Protein AF-A0A5J4PR31-F1 (afdb_monomer)

Secondary structure (DSSP, 8-state):
---PPPP-----TTSHHHHHS-HHHHT---TT-PPPBTTBTT--

Structure (mmCIF, N/CA/C/O backbone):
data_AF-A0A5J4PR31-F1
#
_entry.id   AF-A0A5J4PR31-F1
#
loop_
_atom_site.group_PDB
_atom_site.id
_atom_site.type_symbol
_atom_site.label_atom_id
_atom_site.label_alt_id
_atom_site.label_comp_id
_atom_site.label_asym_id
_atom_site.label_entity_id
_atom_site.label_seq_id
_atom_site.pdbx_PDB_ins_code
_atom_site.Cartn_x
_atom_site.Cartn_y
_atom_site.Cartn_z
_atom_site.occupancy
_atom_site.B_iso_or_equiv
_atom_site.auth_seq_id
_atom_site.auth_comp_id
_atom_site.auth_asym_id
_atom_site.auth_atom_id
_atom_site.pdbx_PDB_model_num
ATOM 1 N N . ALA A 1 1 ? 26.468 -4.728 3.383 1.00 65.31 1 ALA A N 1
ATOM 2 C CA . ALA A 1 1 ? 25.396 -3.921 2.762 1.00 65.31 1 ALA A CA 1
ATO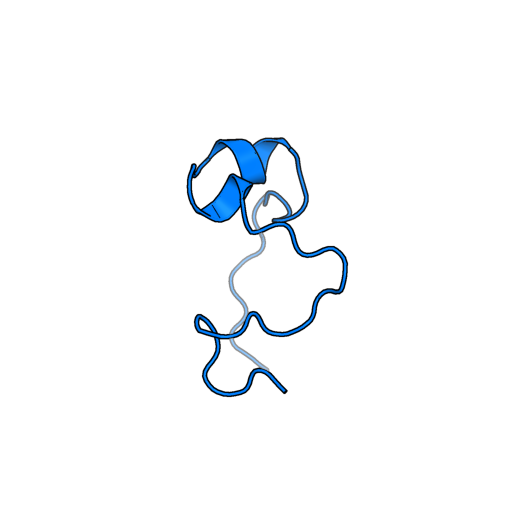M 3 C C . ALA A 1 1 ? 24.143 -4.783 2.632 1.00 65.31 1 ALA A C 1
ATOM 5 O O . ALA A 1 1 ? 24.283 -5.962 2.322 1.00 65.31 1 ALA A O 1
ATOM 6 N N . ALA A 1 2 ? 22.957 -4.241 2.919 1.00 70.62 2 ALA A N 1
ATOM 7 C CA . ALA A 1 2 ? 21.69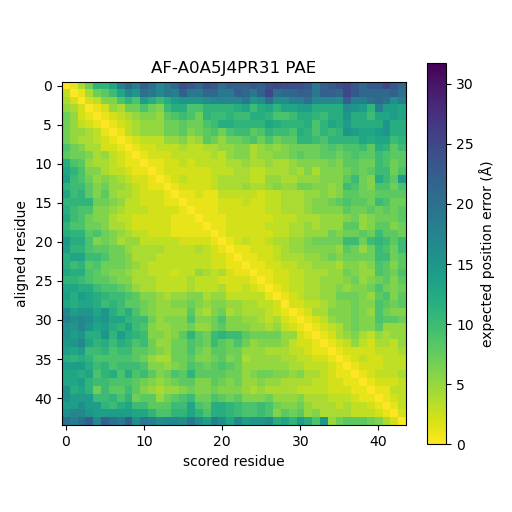6 -4.979 2.809 1.00 70.62 2 ALA A CA 1
ATOM 8 C C . ALA A 1 2 ? 21.392 -5.316 1.338 1.00 70.62 2 ALA A C 1
ATOM 10 O O . ALA A 1 2 ? 21.572 -4.468 0.462 1.00 70.62 2 ALA A O 1
ATOM 11 N N . LYS A 1 3 ? 20.945 -6.550 1.062 1.00 80.19 3 LYS A N 1
ATOM 12 C CA . LYS A 1 3 ? 20.493 -6.965 -0.274 1.00 80.19 3 LYS A CA 1
ATOM 13 C C . LYS A 1 3 ? 19.215 -6.194 -0.607 1.00 80.19 3 LYS A C 1
ATOM 15 O O . LYS A 1 3 ? 18.138 -6.571 -0.161 1.00 80.19 3 LYS A O 1
ATOM 20 N N . SER A 1 4 ? 19.356 -5.092 -1.331 1.00 82.44 4 SER A N 1
ATOM 21 C CA . SER A 1 4 ? 18.224 -4.276 -1.767 1.00 82.44 4 SER A CA 1
ATOM 22 C C . SER A 1 4 ? 17.699 -4.808 -3.092 1.00 82.44 4 SER A C 1
ATOM 24 O O . SER A 1 4 ? 18.475 -5.271 -3.931 1.00 82.44 4 SER A O 1
ATOM 26 N N . VAL A 1 5 ? 16.384 -4.756 -3.272 1.00 81.81 5 VAL A N 1
ATOM 27 C CA . VAL A 1 5 ? 15.759 -5.107 -4.548 1.00 81.81 5 VAL A CA 1
ATOM 28 C C . VAL A 1 5 ? 16.166 -4.047 -5.584 1.00 81.81 5 VAL A C 1
ATOM 30 O O . VAL A 1 5 ? 16.169 -2.860 -5.242 1.00 81.81 5 VAL A O 1
ATOM 33 N N . PRO A 1 6 ? 16.548 -4.429 -6.817 1.00 84.81 6 PRO A N 1
ATOM 34 C CA . PRO A 1 6 ? 16.848 -3.467 -7.872 1.00 84.81 6 PRO A CA 1
ATOM 35 C C . PRO A 1 6 ? 15.684 -2.493 -8.074 1.00 84.81 6 PRO A C 1
ATOM 37 O O . PRO A 1 6 ? 14.530 -2.912 -8.153 1.00 84.81 6 PRO A O 1
ATOM 40 N N . SER A 1 7 ? 15.995 -1.198 -8.147 1.00 85.94 7 SER A N 1
ATOM 41 C CA . SER A 1 7 ? 14.979 -0.163 -8.331 1.00 85.94 7 SER A CA 1
ATOM 42 C C . SER A 1 7 ? 14.367 -0.260 -9.728 1.00 85.94 7 SER A C 1
ATOM 44 O O . SER A 1 7 ? 15.080 -0.249 -10.732 1.00 85.94 7 SER A O 1
ATOM 46 N N . VAL A 1 8 ? 13.043 -0.342 -9.777 1.00 87.19 8 VAL A N 1
ATOM 47 C CA . VAL A 1 8 ? 12.211 -0.276 -10.982 1.00 87.19 8 VAL A CA 1
ATOM 48 C C . VAL A 1 8 ? 11.082 0.724 -10.718 1.00 87.19 8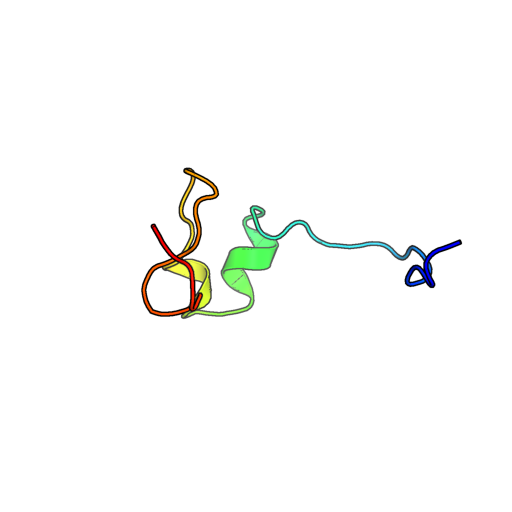 VAL A C 1
AT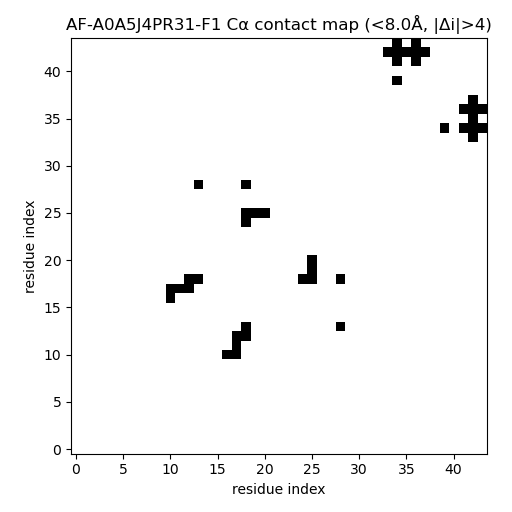OM 50 O O . VAL A 1 8 ? 10.811 1.013 -9.547 1.00 87.19 8 VAL A O 1
ATOM 53 N N . PRO A 1 9 ? 10.415 1.271 -11.752 1.00 89.50 9 PRO A N 1
ATOM 54 C CA . PRO A 1 9 ? 9.251 2.123 -11.542 1.00 89.50 9 P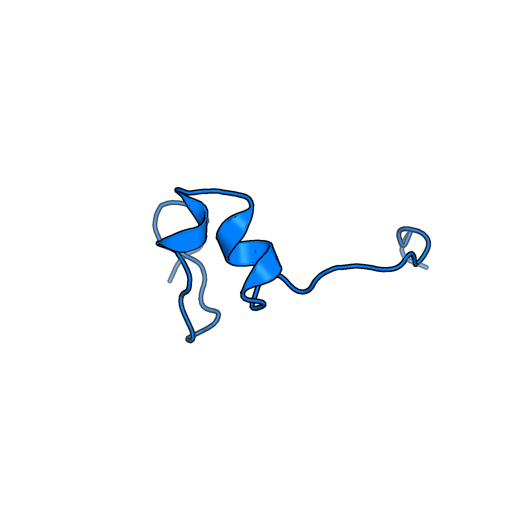RO A CA 1
ATOM 55 C C . PRO A 1 9 ? 8.231 1.434 -10.632 1.00 89.50 9 PRO A C 1
ATOM 57 O O . PRO A 1 9 ? 7.877 0.275 -10.850 1.00 89.50 9 PRO A O 1
ATOM 60 N N . SER A 1 10 ? 7.784 2.144 -9.602 1.00 88.12 10 SER A N 1
ATOM 61 C CA . SER A 1 10 ? 6.839 1.642 -8.612 1.00 88.12 10 SER A CA 1
ATOM 62 C C . SER A 1 10 ? 5.668 2.604 -8.456 1.00 88.12 10 SER A C 1
ATOM 64 O O . SER A 1 10 ? 5.742 3.776 -8.828 1.00 88.12 10 SER A O 1
ATOM 66 N N . VAL A 1 11 ? 4.571 2.087 -7.913 1.00 87.56 11 VAL A N 1
ATOM 67 C CA . VAL A 1 11 ? 3.389 2.871 -7.561 1.00 87.56 11 VAL A CA 1
ATOM 68 C C . VAL A 1 11 ? 3.336 2.952 -6.046 1.00 87.56 11 VAL A C 1
ATOM 70 O O . VAL A 1 11 ? 3.431 1.933 -5.359 1.00 87.56 11 VAL A O 1
ATOM 73 N N . ALA A 1 12 ? 3.222 4.167 -5.517 1.00 87.12 12 ALA A N 1
ATOM 74 C CA . ALA A 1 12 ? 3.106 4.350 -4.081 1.00 87.12 12 ALA A CA 1
ATOM 75 C C . ALA A 1 12 ? 1.737 3.854 -3.598 1.00 87.12 12 ALA A C 1
ATOM 77 O O . ALA A 1 12 ? 0.706 4.138 -4.209 1.00 87.12 12 ALA A O 1
ATOM 78 N N . CYS A 1 13 ? 1.729 3.150 -2.468 1.00 84.06 13 CYS A N 1
ATOM 79 C CA . CYS A 1 13 ? 0.541 2.534 -1.876 1.00 84.06 13 CYS A CA 1
ATOM 80 C C . CYS A 1 13 ? -0.563 3.533 -1.474 1.00 84.06 13 CYS A C 1
ATOM 82 O O . CYS A 1 13 ? -1.700 3.125 -1.284 1.00 84.06 13 CYS A O 1
ATOM 84 N N . SER A 1 14 ? -0.267 4.832 -1.390 1.00 82.38 14 SER A N 1
ATOM 85 C CA . SER A 1 14 ? -1.236 5.896 -1.089 1.00 82.38 14 SER A CA 1
ATOM 86 C C . SER A 1 14 ? -1.889 6.535 -2.323 1.00 82.38 14 SER A C 1
ATOM 88 O O . SER A 1 14 ? -2.698 7.452 -2.184 1.00 82.38 14 SER A O 1
ATOM 90 N N . THR A 1 15 ? -1.528 6.103 -3.534 1.00 87.69 15 THR A N 1
ATOM 91 C CA . THR A 1 15 ? -2.095 6.648 -4.778 1.00 87.69 15 THR A CA 1
ATOM 92 C C . THR A 1 15 ? -3.479 6.078 -5.068 1.00 87.69 15 THR A C 1
ATOM 94 O O . THR A 1 15 ? -3.803 4.960 -4.663 1.00 87.69 15 THR A O 1
ATOM 97 N N . ALA A 1 16 ? -4.296 6.834 -5.806 1.00 87.88 16 ALA A N 1
ATOM 98 C CA . ALA A 1 16 ? -5.612 6.369 -6.237 1.00 87.88 16 ALA A CA 1
ATOM 99 C C . ALA A 1 16 ? -5.503 5.098 -7.096 1.00 87.88 16 ALA A C 1
ATOM 101 O O . ALA A 1 16 ? -6.325 4.193 -6.978 1.00 87.88 16 ALA A O 1
ATOM 102 N N . GLU A 1 17 ? -4.447 5.006 -7.904 1.00 89.62 17 GLU A N 1
ATOM 103 C CA . GLU A 1 17 ? -4.112 3.845 -8.718 1.00 89.62 17 GLU A CA 1
ATOM 104 C C . GLU A 1 17 ? -3.883 2.596 -7.859 1.00 89.62 17 GLU A C 1
ATOM 106 O O . 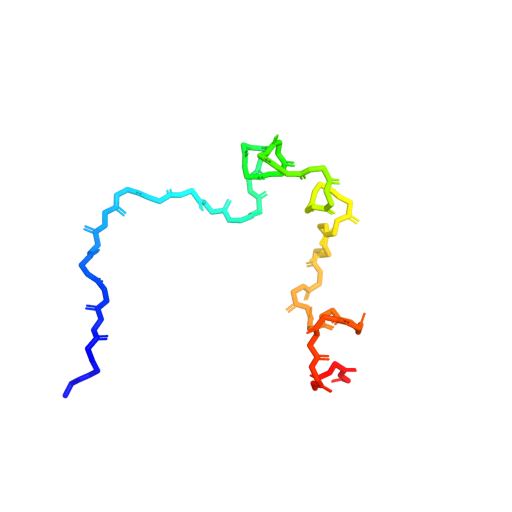GLU A 1 17 ? -4.454 1.551 -8.159 1.00 89.62 17 GLU A O 1
ATOM 111 N N . ALA A 1 18 ? -3.111 2.701 -6.770 1.00 87.75 18 ALA A N 1
ATOM 112 C CA . ALA A 1 18 ? -2.887 1.577 -5.860 1.00 87.75 18 ALA A CA 1
ATOM 113 C C . ALA A 1 18 ? -4.173 1.144 -5.141 1.00 87.75 18 ALA A C 1
ATOM 115 O O . ALA A 1 18 ? -4.424 -0.051 -5.001 1.00 87.75 18 ALA A O 1
ATOM 116 N N . LEU A 1 19 ? -5.011 2.098 -4.720 1.00 85.56 19 LEU A N 1
ATOM 117 C CA . LE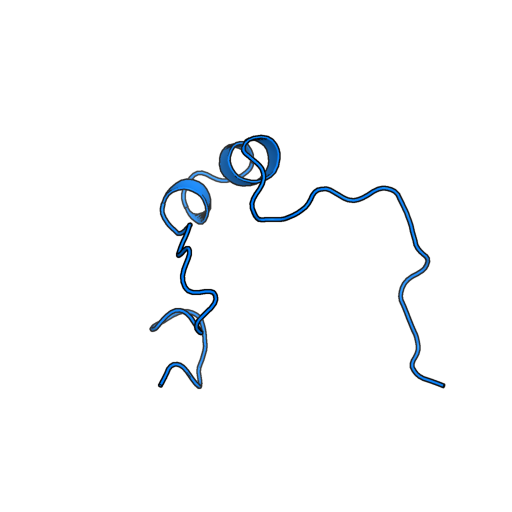U A 1 19 ? -6.289 1.808 -4.058 1.00 85.56 19 LEU A CA 1
ATOM 118 C C . LEU A 1 19 ? -7.299 1.128 -4.992 1.00 85.56 19 LEU A C 1
ATOM 120 O O . LEU A 1 19 ? -8.144 0.375 -4.521 1.00 85.56 19 LEU A O 1
ATOM 124 N N . ALA A 1 20 ? -7.205 1.360 -6.302 1.00 88.56 20 ALA A N 1
ATOM 125 C CA . ALA A 1 20 ? -8.081 0.744 -7.295 1.00 88.56 20 ALA A CA 1
ATOM 126 C C . ALA A 1 20 ? -7.679 -0.695 -7.675 1.00 88.56 20 ALA A C 1
ATOM 128 O O . ALA A 1 20 ? -8.458 -1.387 -8.330 1.00 88.56 20 ALA A O 1
ATOM 129 N N . TRP A 1 21 ? -6.478 -1.154 -7.304 1.00 89.19 21 TRP A N 1
ATOM 130 C CA . TRP A 1 21 ? -6.002 -2.502 -7.640 1.00 89.19 21 TRP A CA 1
ATOM 131 C C . TRP A 1 21 ? -6.653 -3.607 -6.817 1.00 89.19 21 TRP A C 1
ATOM 133 O O . TRP A 1 21 ? -6.759 -4.733 -7.300 1.00 89.19 21 TRP A O 1
ATOM 143 N N . ASP A 1 22 ? -7.085 -3.298 -5.594 1.00 86.06 22 ASP A N 1
ATOM 144 C CA . ASP A 1 22 ? -7.692 -4.278 -4.705 1.00 86.06 22 ASP A CA 1
ATOM 145 C C . ASP A 1 22 ? -8.806 -3.660 -3.850 1.00 86.06 22 ASP A C 1
ATOM 147 O O . ASP A 1 22 ? -8.625 -2.650 -3.170 1.00 86.06 22 ASP A O 1
ATOM 151 N N . ALA A 1 23 ? -9.977 -4.302 -3.864 1.00 85.06 23 ALA A N 1
ATOM 152 C CA . ALA A 1 23 ? -11.166 -3.812 -3.173 1.00 85.06 23 ALA A CA 1
ATOM 153 C C . ALA A 1 23 ? -11.034 -3.857 -1.641 1.00 85.06 23 ALA A C 1
ATOM 155 O O . ALA A 1 23 ? -11.656 -3.051 -0.945 1.00 85.06 23 ALA A O 1
ATOM 156 N N . THR A 1 24 ? -10.242 -4.787 -1.097 1.00 82.31 24 THR A N 1
ATOM 157 C CA . THR A 1 24 ? -9.977 -4.832 0.346 1.00 82.31 24 THR A CA 1
ATOM 158 C C . THR A 1 24 ? -9.041 -3.694 0.737 1.00 82.31 24 THR A C 1
ATOM 160 O O . THR A 1 24 ? -9.325 -2.973 1.691 1.00 82.31 24 THR A O 1
ATOM 163 N N . PHE A 1 25 ? -8.017 -3.431 -0.075 1.00 81.00 25 PHE A N 1
ATOM 164 C CA . PHE A 1 25 ? -7.067 -2.346 0.131 1.00 81.00 25 PHE A CA 1
ATOM 165 C C . PHE A 1 25 ? -7.700 -0.955 -0.007 1.00 81.00 25 PHE A C 1
ATOM 167 O O . PHE A 1 25 ? -7.400 -0.069 0.794 1.00 81.00 25 PHE A O 1
ATOM 174 N N . GLN A 1 26 ? -8.649 -0.775 -0.933 1.00 84.81 26 GLN A N 1
ATOM 175 C CA . GLN A 1 26 ? -9.400 0.476 -1.096 1.00 84.81 26 GLN A CA 1
ATOM 176 C C . GLN A 1 26 ? -10.024 0.970 0.223 1.00 84.81 26 GLN A C 1
ATOM 178 O O . GLN A 1 26 ? -10.102 2.174 0.470 1.00 84.81 26 GLN A O 1
ATOM 183 N N . ASN A 1 27 ? -10.461 0.042 1.080 1.00 82.94 27 ASN A N 1
ATOM 184 C CA . ASN A 1 27 ? -11.131 0.341 2.347 1.00 82.94 27 ASN A CA 1
ATOM 185 C C . ASN A 1 27 ? -10.167 0.445 3.546 1.00 82.94 27 ASN A C 1
ATOM 187 O O . ASN A 1 27 ? -10.618 0.655 4.670 1.00 82.94 27 ASN A O 1
ATOM 191 N N . MET A 1 28 ? -8.855 0.305 3.328 1.00 78.06 28 MET A N 1
ATOM 192 C CA . MET A 1 28 ? -7.824 0.262 4.377 1.00 78.06 28 MET A CA 1
ATOM 193 C C . MET A 1 28 ? -6.842 1.442 4.310 1.00 78.06 28 MET A C 1
ATOM 195 O O . MET A 1 28 ? -5.753 1.376 4.877 1.00 78.06 28 MET A O 1
ATOM 199 N N . ASN A 1 29 ? -7.216 2.536 3.640 1.00 76.31 29 ASN A N 1
ATOM 200 C CA . ASN A 1 29 ? -6.409 3.754 3.582 1.00 76.31 29 ASN A CA 1
ATOM 201 C C . ASN A 1 29 ? -6.442 4.504 4.928 1.00 76.31 29 ASN A C 1
ATOM 203 O O . ASN A 1 29 ? -7.246 5.416 5.122 1.00 76.31 29 ASN A O 1
ATOM 207 N N . ASP A 1 30 ? -5.590 4.095 5.868 1.00 80.75 30 ASP A N 1
ATOM 208 C CA . ASP A 1 30 ? -5.379 4.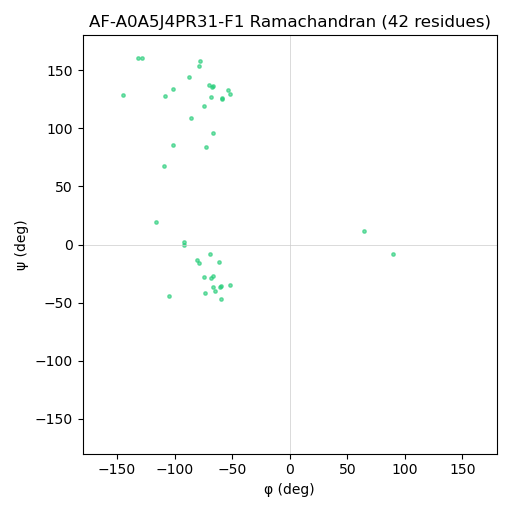800 7.133 1.00 80.75 30 ASP A CA 1
ATOM 209 C C . ASP A 1 30 ? -4.322 5.911 6.953 1.00 80.75 30 ASP A C 1
ATOM 211 O O . ASP A 1 30 ? -3.127 5.615 6.835 1.00 80.75 30 ASP A O 1
ATOM 215 N N . PRO A 1 31 ? -4.714 7.201 6.983 1.00 77.75 31 PRO A N 1
ATOM 216 C CA . PRO A 1 31 ? -3.784 8.314 6.805 1.00 77.75 31 PRO A CA 1
ATOM 217 C C . PRO A 1 31 ? -2.813 8.490 7.983 1.00 77.75 31 PRO A C 1
ATOM 219 O O . PRO A 1 31 ? -1.900 9.309 7.899 1.00 77.75 31 PRO A O 1
ATOM 222 N N . SER A 1 32 ? -2.992 7.763 9.092 1.00 82.06 32 SER A N 1
ATOM 223 C CA . SER A 1 32 ? -2.121 7.865 10.262 1.00 82.06 32 SER A CA 1
ATOM 224 C C . SER A 1 32 ? -0.793 7.121 10.123 1.00 82.06 32 SER A C 1
ATOM 226 O O . SER A 1 32 ? 0.116 7.370 10.916 1.00 82.06 32 SER A O 1
ATOM 228 N N . GLY A 1 33 ? -0.674 6.210 9.147 1.00 76.81 33 GLY A N 1
ATOM 229 C CA . GLY A 1 33 ? 0.528 5.399 8.929 1.00 76.81 33 GLY A CA 1
ATOM 230 C C . GLY A 1 33 ? 0.855 4.430 10.072 1.00 76.81 33 GLY A C 1
ATOM 231 O O . GLY A 1 33 ? 1.956 3.882 10.109 1.00 76.81 33 GLY A O 1
ATOM 232 N N . ARG A 1 34 ? -0.068 4.232 11.022 1.00 83.88 34 ARG A N 1
ATOM 233 C CA . ARG A 1 34 ? 0.095 3.283 12.126 1.00 83.88 34 ARG A CA 1
ATOM 234 C C . ARG A 1 34 ? -0.164 1.854 11.661 1.00 83.88 34 ARG A C 1
ATOM 236 O O . ARG A 1 34 ? -0.857 1.605 10.678 1.00 83.88 34 ARG A O 1
ATOM 243 N N . ALA A 1 35 ? 0.388 0.906 12.410 1.00 85.50 35 ALA A N 1
ATOM 244 C CA . ALA A 1 35 ? 0.124 -0.506 12.205 1.00 85.50 35 ALA A CA 1
ATOM 245 C C . ALA A 1 35 ? -1.383 -0.796 12.338 1.00 85.50 35 ALA A C 1
ATOM 247 O O . ALA A 1 35 ? -2.024 -0.465 13.336 1.00 85.50 35 ALA A O 1
ATOM 248 N N . VAL A 1 36 ? -1.952 -1.420 11.307 1.00 81.69 36 VAL A N 1
ATOM 249 C CA . VAL A 1 36 ? -3.373 -1.780 11.256 1.00 81.69 36 VAL A CA 1
ATOM 250 C C . VAL A 1 36 ? -3.644 -2.978 12.165 1.00 81.69 36 VAL A C 1
ATOM 252 O O . VAL A 1 36 ? -3.111 -4.070 11.940 1.00 81.69 36 VAL A O 1
ATOM 255 N N . LYS A 1 37 ? -4.508 -2.779 13.167 1.00 81.69 37 LYS A N 1
ATOM 256 C CA . LYS A 1 37 ? -4.960 -3.826 14.091 1.00 81.69 37 LYS A CA 1
ATOM 257 C C . LYS A 1 37 ? -5.638 -4.966 13.327 1.00 81.69 37 LYS A C 1
ATOM 259 O O . LYS A 1 37 ? -6.576 -4.731 12.574 1.00 81.69 37 LYS A O 1
ATOM 264 N N . GLY A 1 38 ? -5.174 -6.195 13.545 1.00 81.50 38 GLY A N 1
ATOM 265 C CA . GLY A 1 38 ? -5.678 -7.393 12.861 1.00 81.50 38 GLY A CA 1
ATOM 266 C C . GLY A 1 38 ? -4.967 -7.734 11.546 1.00 81.50 38 GLY A C 1
ATOM 267 O O . GLY A 1 38 ? -5.196 -8.816 11.021 1.00 81.50 38 GLY A O 1
ATOM 268 N N . VAL A 1 39 ? -4.090 -6.856 11.041 1.00 82.38 39 VAL A N 1
ATOM 269 C CA . VAL A 1 39 ? -3.139 -7.169 9.954 1.00 82.38 39 VAL A CA 1
ATOM 270 C C . VAL A 1 39 ? -1.732 -7.344 10.515 1.00 82.38 39 VAL A C 1
ATOM 272 O O . VAL A 1 39 ? -1.022 -8.269 10.137 1.00 82.38 39 VAL A O 1
ATOM 275 N N . HIS A 1 40 ? -1.332 -6.449 11.418 1.00 86.31 40 HIS A N 1
ATOM 276 C CA . HIS A 1 40 ? -0.01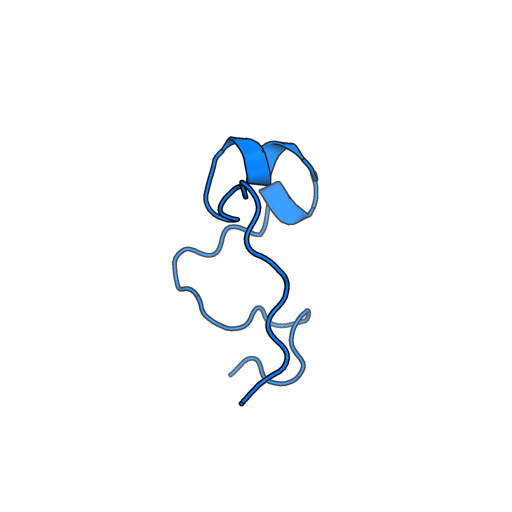9 -6.469 12.047 1.00 86.31 40 HIS A CA 1
ATOM 277 C C . HIS A 1 40 ? -0.125 -7.062 13.453 1.00 86.31 40 HIS A C 1
ATOM 279 O O . HIS A 1 40 ? -1.005 -6.670 14.222 1.00 86.31 40 HIS A O 1
ATOM 285 N N . GLU A 1 41 ? 0.797 -7.969 13.782 1.00 88.50 41 GLU A N 1
ATOM 286 C CA . GLU A 1 41 ? 0.911 -8.590 15.111 1.00 88.50 41 GLU A CA 1
ATOM 287 C C . GLU A 1 41 ? 1.165 -7.539 16.209 1.00 88.50 41 GLU A C 1
ATOM 289 O O . GLU A 1 41 ? 0.604 -7.612 17.299 1.00 88.50 41 GLU A O 1
ATOM 294 N N . GLU A 1 42 ? 1.949 -6.503 15.896 1.00 86.56 42 GLU A N 1
ATOM 295 C CA . GLU A 1 42 ? 2.303 -5.410 16.810 1.00 86.56 42 GLU A CA 1
ATOM 296 C C . GLU A 1 42 ? 1.606 -4.100 16.406 1.00 86.56 42 GLU A C 1
ATOM 298 O O . GLU A 1 42 ? 2.233 -3.144 15.951 1.00 86.56 42 GLU A O 1
ATOM 303 N N . ALA A 1 43 ? 0.278 -4.060 16.540 1.00 82.19 43 ALA A N 1
ATOM 304 C CA . ALA A 1 43 ? -0.524 -2.852 16.338 1.00 82.19 43 ALA A CA 1
ATOM 305 C C . ALA A 1 43 ? -0.924 -2.221 17.685 1.00 82.19 43 ALA A C 1
ATOM 307 O O . ALA A 1 43 ? -2.003 -2.517 18.210 1.00 82.19 43 ALA A O 1
ATOM 308 N N . TYR A 1 44 ? -0.049 -1.377 18.248 1.00 66.62 44 TYR A N 1
ATOM 309 C CA . TYR A 1 44 ? -0.296 -0.618 19.482 1.00 66.62 44 TYR A CA 1
ATOM 310 C C . TYR A 1 44 ? 0.328 0.780 19.436 1.00 66.62 44 TYR A C 1
ATOM 312 O O . TYR A 1 44 ? 1.524 0.880 19.083 1.00 66.62 44 TYR A O 1
#

Foldseek 3Di:
DDPDDPDDDDDDCQDPVNLVVDVVSVVVPDVVPFDDPPVDPPGD

Radius of gyration: 13.51 Å; Cα contacts (8 Å, |Δi|>4): 22; chains: 1; bounding box: 37×17×31 Å

Sequence (44 aa):
AAKSVPSVPSVACSTAEALAWDATFQNMNDPSGRAVKGVHEEAY

Organism: NCBI:txid433724

Solvent-accessible surface area (backbone atoms only — not comparable to full-atom values): 3192 Å² total; per-residue (Å²): 132,82,92,69,78,82,91,67,97,79,80,59,79,88,38,71,71,50,30,70,73,35,80,71,55,49,76,60,78,62,91,79,76,65,59,50,74,91,78,37,94,81,43,128

pLDDT: mean 83.05, std 5.43, range [65.31, 89.62]

Mean predicted aligned error: 7.05 Å